Protein 2GXB (pdb70)

B-factor: mean 23.59, std 7.52, range [9.01, 58.52]

Secondary structure (DSSP, 8-state):
-HHHHHHHHHHHHH-TT--B-HHHHHHHHT--HHHHHHHHHHHHHTTSEEEE-SSS-EEEE-/-HHHHHHHHHHT-TT--B-HHHHHHHHT--HHHHHHHHHHHHHTTSEEE-SSSSPPEEEPP--

Solvent-accessible surface area: 8512 Å² total; per-residue (Å²): 82,148,24,21,96,82,0,23,132,40,1,116,130,74,33,184,56,116,42,9,24,9,138,55,0,22,62,152,22,68,10,92,98,185,55,0,39,161,11,0,100,39,0,30,180,124,47,100,5,80,82,68,86,48,142,83,33,81,2,57,64,63,134,38,110,122,2,30,40,44,1,100,148,56,27,180,70,117,28,19,24,9,134,53,0,20,64,143,23,69,22,88,96,180,72,4,40,162,7,0,106,37,0,33,194,123,50,95,7,88,97,56,104,51,136,88,36,63,2,33,57,25,138,98,191

Nearest PDB structures (foldseek):
  2gxb-assembly1_A  TM=1.016E+00  e=7.863E-11  Homo sapiens
  5zup-assembly1_B  TM=9.959E-01  e=2.555E-09  Homo sapiens
  3irq-assembly1_A  TM=9.937E-01  e=3.818E-09  Homo sapiens
  3f22-assembly1_B  TM=9.902E-01  e=5.706E-09  Homo sapiens
  3f23-assembly1_A  TM=9.905E-01  e=5.336E-09  Homo sapiens

Sequence (125 aa):
SHMEQRILKFLEELGEGKATTAHDLSGKLGTPKKEINRVLYSLAKKGKLQKEAGTPPLWKIAMEQRILKFLEELGEGKATTAHDLSGKLGTPKKEINRVLYSLAKKGKLQKEAGTPPLWKIAVST

Structure (mmCIF, N/CA/C/O backbone):
data_2GXB
#
_entry.id   2GXB
#
_cell.length_a   73.603
_cell.length_b   92.776
_cell.length_c   50.229
_cell.angle_alpha   90.00
_cell.angle_beta   90.00
_cell.angle_gamma   90.00
#
_symmetry.space_group_name_H-M   'C 2 2 21'
#
loop_
_entity.id
_entity.type
_entity.pdbx_description
1 polymer "5'-R(P*(DU)P*CP*GP*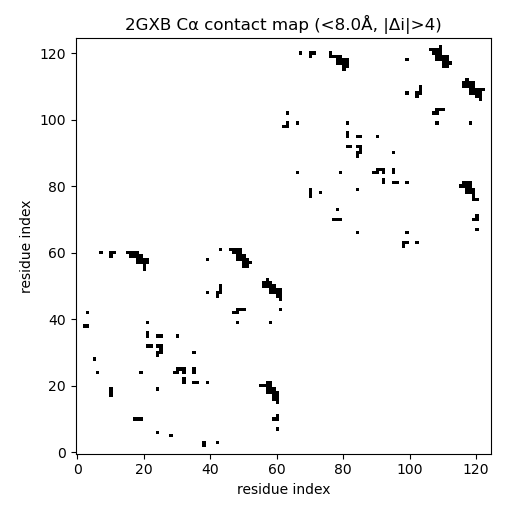CP*GP*CP*G)-3'"
2 polymer 'Double-stranded RNA-specific adenosine deaminase'
3 non-polymer 'SODIUM ION'
4 water water
#
loop_
_atom_site.group_PDB
_atom_site.id
_atom_site.type_symbol
_atom_site.label_atom_id
_atom_site.label_alt_id
_atom_site.label_comp_id
_atom_site.label_asym_id
_atom_site.label_entity_id
_atom_site.label_seq_id
_atom_site.pdbx_PDB_ins_code
_atom_site.Cartn_x
_atom_site.Cartn_y
_atom_site.Cartn_z
_atom_site.occupancy
_atom_site.B_iso_or_equiv
_atom_site.auth_seq_id
_atom_site.auth_comp_id
_atom_site.auth_asym_id
_atom_site.auth_atom_id
_atom_site.pdbx_PDB_model_num
ATOM 278 N N . SER C 2 1 ? 70.214 -8.493 40.914 1.00 29.09 137 SER A N 1
ATOM 279 C CA . SER C 2 1 ? 69.265 -8.447 42.076 1.00 28.68 137 SER A CA 1
ATOM 280 C C . SER C 2 1 ? 68.557 -9.793 42.285 1.00 28.70 137 SER A C 1
ATOM 281 O O . SER C 2 1 ? 68.203 -10.483 41.333 1.00 28.09 137 SER A O 1
ATOM 284 N N . HIS C 2 2 ? 68.364 -10.155 43.548 1.00 28.55 138 HIS A N 1
ATOM 285 C CA . HIS C 2 2 ? 67.682 -11.395 43.913 1.00 28.86 138 HIS A CA 1
ATOM 286 C C . HIS C 2 2 ? 66.304 -11.507 43.245 1.00 27.58 138 HIS A C 1
ATOM 287 O O . HIS C 2 2 ? 65.982 -12.532 42.635 1.00 27.42 138 HIS A O 1
ATOM 294 N N . MET C 2 3 ? 65.513 -10.441 43.353 1.00 26.18 139 MET A N 1
ATOM 295 C CA . MET C 2 3 ? 64.151 -10.410 42.803 1.00 25.01 139 MET A CA 1
ATOM 296 C C . MET C 2 3 ? 64.144 -10.423 41.275 1.00 23.79 139 MET A C 1
ATOM 297 O O . MET C 2 3 ? 63.326 -11.110 40.665 1.00 22.40 139 MET A O 1
ATOM 302 N N . GLU C 2 4 ? 65.046 -9.650 40.673 1.00 22.68 140 GLU A N 1
ATOM 303 C CA . GLU C 2 4 ? 65.199 -9.625 39.220 1.00 22.99 140 GLU A CA 1
ATOM 304 C C . GLU C 2 4 ? 65.398 -11.030 38.675 1.00 22.17 140 GLU A C 1
ATOM 305 O O . GLU C 2 4 ? 64.757 -11.418 37.697 1.00 21.41 140 GLU A O 1
ATOM 311 N N . GLN C 2 5 ? 66.292 -11.779 39.317 1.00 21.90 141 GLN A N 1
ATOM 312 C CA . GLN C 2 5 ? 66.574 -13.158 38.928 1.00 21.96 141 GLN A CA 1
ATOM 313 C C . GLN C 2 5 ? 65.367 -14.075 39.064 1.00 20.67 141 GLN A C 1
ATOM 314 O O . GLN C 2 5 ? 65.121 -14.902 38.185 1.00 21.19 141 GLN A O 1
ATOM 320 N N . ARG C 2 6 ? 64.618 -13.935 40.151 1.00 18.90 142 ARG A N 1
ATOM 321 C CA . ARG C 2 6 ? 63.412 -14.727 40.328 1.00 18.13 142 ARG A CA 1
ATOM 322 C C . ARG C 2 6 ? 62.412 -14.476 39.206 1.00 17.29 142 ARG A C 1
ATOM 323 O O . ARG C 2 6 ? 61.851 -15.418 38.645 1.00 16.35 142 ARG A O 1
ATOM 331 N N . ILE C 2 7 ? 62.213 -13.204 38.871 1.00 16.87 143 ILE A N 1
ATOM 332 C CA . ILE C 2 7 ? 61.228 -12.814 37.864 1.00 16.91 143 ILE A CA 1
ATOM 333 C C . ILE C 2 7 ? 61.672 -13.313 36.484 1.00 17.26 143 ILE A C 1
ATOM 334 O O . ILE C 2 7 ? 60.894 -13.940 35.755 1.00 17.26 143 ILE A O 1
ATOM 339 N N . LEU C 2 8 ? 62.931 -13.054 36.143 1.00 17.09 144 LEU A N 1
ATOM 340 C CA . LEU C 2 8 ? 63.473 -13.467 34.853 1.00 17.00 144 LEU A CA 1
ATOM 341 C C . LEU C 2 8 ? 63.414 -14.992 34.698 1.00 16.57 144 LEU A C 1
ATOM 342 O O . LEU C 2 8 ? 63.056 -15.498 33.637 1.00 17.03 144 LEU A O 1
ATOM 347 N N . LYS C 2 9 ? 63.749 -15.714 35.765 1.00 16.04 145 LYS A N 1
ATOM 348 C CA . LYS C 2 9 ? 63.676 -17.174 35.771 1.00 15.98 145 LYS A CA 1
ATOM 349 C C . LYS C 2 9 ? 62.237 -17.692 35.583 1.00 15.54 145 LYS A C 1
ATOM 350 O O . LYS C 2 9 ? 62.009 -18.621 34.812 1.00 14.82 145 LYS A O 1
ATOM 356 N N . PHE C 2 10 ? 61.278 -17.088 36.278 1.00 15.33 146 PHE A N 1
ATOM 357 C CA . PHE C 2 10 ? 59.869 -17.451 36.123 1.00 15.95 146 PHE A CA 1
ATOM 358 C C . PHE C 2 10 ? 59.444 -17.374 34.664 1.00 15.87 146 PHE A C 1
ATOM 359 O O . PHE C 2 10 ? 58.842 -18.307 34.129 1.00 15.53 146 PHE A O 1
ATOM 367 N N . LEU C 2 11 ? 59.765 -16.245 34.037 1.00 16.52 147 LEU A N 1
ATOM 368 C CA . LEU C 2 11 ? 59.468 -16.015 32.617 1.00 17.23 147 LEU A CA 1
ATOM 369 C C . LEU C 2 11 ? 60.164 -17.009 31.678 1.00 17.07 147 LEU A C 1
ATOM 370 O O . LEU C 2 11 ? 59.553 -17.504 30.736 1.00 15.59 147 LEU A O 1
ATOM 375 N N . GLU C 2 12 ? 61.436 -17.292 31.944 1.00 18.27 148 GLU A N 1
ATOM 376 C CA . GLU C 2 12 ? 62.217 -18.219 31.109 1.00 19.60 148 GLU A CA 1
ATOM 377 C C . GLU C 2 12 ? 61.639 -19.622 31.174 1.00 20.62 148 GLU A C 1
ATOM 378 O O . GLU C 2 12 ? 61.633 -20.346 30.174 1.00 20.78 148 GLU A O 1
ATOM 384 N N . GLU C 2 13 ? 61.125 -19.980 32.349 1.00 22.39 149 GLU A N 1
ATOM 385 C CA . GLU C 2 13 ? 60.473 -21.276 32.570 1.00 23.05 149 GLU A CA 1
ATOM 386 C C . GLU C 2 13 ? 59.272 -21.487 31.647 1.00 22.59 149 GLU A C 1
ATOM 387 O O . GLU C 2 13 ? 58.944 -22.625 31.319 1.00 23.56 149 GLU A O 1
ATOM 393 N N . LEU C 2 14 ? 58.613 -20.398 31.249 1.00 22.14 150 LEU A N 1
ATOM 394 C CA . LEU C 2 14 ? 57.388 -20.466 30.442 1.00 21.70 150 LEU A CA 1
ATOM 395 C C . LEU C 2 14 ? 57.660 -20.812 28.987 1.00 21.18 150 LEU A C 1
ATOM 396 O O . LEU C 2 14 ? 56.811 -21.394 28.319 1.00 21.26 150 LEU A O 1
ATOM 401 N N . GLY C 2 15 ? 58.845 -20.452 28.510 1.00 20.69 151 GLY A N 1
ATOM 402 C CA . GLY C 2 15 ? 59.235 -20.680 27.133 1.00 20.08 151 GLY A CA 1
ATOM 403 C C . GLY C 2 15 ? 59.385 -19.350 26.426 1.00 19.88 151 GLY A C 1
ATOM 404 O O . GLY C 2 15 ? 58.879 -18.327 26.895 1.00 18.13 151 GLY A O 1
ATOM 405 N N . GLU C 2 16 ? 60.079 -19.372 25.293 1.00 19.98 152 GLU A N 1
ATOM 406 C CA . GLU C 2 16 ? 60.339 -18.162 24.513 1.00 20.49 152 GLU A CA 1
ATOM 407 C C . GLU C 2 16 ? 59.047 -17.454 24.090 1.00 20.84 152 GLU A C 1
ATOM 408 O O . GLU C 2 16 ? 58.048 -18.097 23.759 1.00 20.21 152 GLU A O 1
ATOM 414 N N . GLY C 2 17 ? 59.078 -16.126 24.156 1.00 22.18 153 GLY A N 1
ATOM 415 C CA . GLY C 2 17 ? 57.978 -15.282 23.715 1.00 23.55 153 GLY A CA 1
ATOM 416 C C . GLY C 2 17 ? 56.766 -15.224 24.634 1.00 24.88 153 GLY A C 1
ATOM 417 O O . GLY C 2 17 ? 55.813 -14.500 24.344 1.00 24.91 153 GLY A O 1
ATOM 418 N N . LYS C 2 18 ? 56.786 -15.979 25.732 1.00 25.64 154 LYS A N 1
ATOM 419 C CA . LYS C 2 18 ? 55.633 -16.050 26.628 1.00 26.33 154 LYS A CA 1
ATOM 420 C C . LYS C 2 18 ? 55.591 -14.805 27.503 1.00 25.95 154 LYS A C 1
ATOM 421 O O . LYS C 2 18 ? 56.633 -14.231 27.837 1.00 25.96 154 LYS A O 1
ATOM 427 N N . ALA C 2 19 ? 54.381 -14.396 27.871 1.00 25.48 155 ALA A N 1
ATOM 428 C CA . ALA C 2 19 ? 54.189 -13.194 28.677 1.00 25.06 155 ALA A CA 1
ATOM 429 C C . ALA C 2 19 ? 53.398 -13.524 29.933 1.00 24.17 155 ALA A C 1
ATOM 430 O O . ALA C 2 19 ? 52.690 -14.519 29.977 1.00 25.01 155 ALA A O 1
ATOM 432 N N . THR C 2 20 ? 53.555 -12.684 30.954 1.00 23.04 156 THR A N 1
ATOM 433 C CA . THR C 2 20 ? 52.822 -12.804 32.212 1.00 21.45 156 THR A CA 1
ATOM 434 C C . THR C 2 20 ? 52.512 -11.395 32.757 1.00 20.10 156 THR A C 1
ATOM 435 O O . THR C 2 20 ? 53.055 -10.404 32.271 1.00 19.37 156 THR A O 1
ATOM 439 N N . THR C 2 21 ? 51.641 -11.336 33.767 1.00 18.63 157 THR A N 1
ATOM 440 C CA . THR C 2 21 ? 51.264 -10.097 34.443 1.00 17.37 157 THR A CA 1
ATOM 441 C C . THR C 2 21 ? 51.897 -9.993 35.832 1.00 17.39 157 THR A C 1
ATOM 442 O O . THR C 2 21 ? 52.285 -11.011 36.434 1.00 17.19 157 THR A O 1
ATOM 446 N N . ALA C 2 22 ? 51.978 -8.762 36.344 1.00 16.96 158 ALA A N 1
ATOM 447 C CA . ALA C 2 22 ? 52.465 -8.507 37.701 1.00 17.12 158 ALA A CA 1
ATOM 448 C C . ALA C 2 22 ? 51.597 -9.215 38.744 1.00 17.51 158 ALA A C 1
ATOM 449 O O . ALA C 2 22 ? 52.095 -9.713 39.756 1.00 16.86 158 ALA A O 1
ATOM 451 N N . HIS C 2 23 ? 50.294 -9.220 38.473 1.00 18.13 159 HIS A N 1
ATOM 452 C CA . HIS C 2 23 ? 49.277 -9.905 39.262 1.00 18.96 159 HIS A CA 1
ATOM 453 C C . HIS C 2 23 ? 49.687 -11.367 39.467 1.00 18.93 159 HIS A C 1
ATOM 454 O O . HIS C 2 23 ? 49.776 -11.864 40.599 1.00 18.02 159 HIS A O 1
ATOM 461 N N . ASP C 2 24 ? 49.981 -12.031 38.355 1.00 19.18 160 ASP A N 1
ATOM 462 C CA . ASP C 2 24 ? 50.389 -13.429 38.360 1.00 19.76 160 ASP A CA 1
ATOM 463 C C . ASP C 2 24 ? 51.725 -13.625 39.070 1.00 19.30 160 ASP A C 1
ATOM 464 O O . ASP C 2 24 ? 51.865 -14.517 39.914 1.00 18.53 160 ASP A O 1
ATOM 469 N N . LEU C 2 25 ? 52.709 -12.796 38.733 1.00 19.39 161 LEU A N 1
ATOM 470 C CA . LEU C 2 25 ? 54.037 -12.917 39.344 1.00 19.03 161 LEU A CA 1
ATOM 471 C C . LEU C 2 25 ? 53.945 -12.770 40.859 1.00 18.33 161 LEU A C 1
ATOM 472 O O . LEU C 2 25 ? 54.586 -13.513 41.610 1.00 18.14 161 LEU A O 1
ATOM 477 N N . SER C 2 26 ? 53.148 -11.799 41.298 1.00 18.20 162 SER A N 1
ATOM 478 C CA . SER C 2 26 ? 52.956 -11.540 42.720 1.00 17.47 162 SER A CA 1
ATOM 479 C C . SER C 2 26 ? 52.462 -12.774 43.460 1.00 17.59 162 SER A C 1
ATOM 480 O O . SER C 2 26 ? 52.983 -13.109 44.511 1.00 17.10 162 SER A O 1
ATOM 483 N N . GLY C 2 27 ? 51.467 -13.451 42.894 1.00 17.94 163 GLY A N 1
ATOM 484 C CA . GLY C 2 27 ? 50.919 -14.664 43.499 1.00 18.16 163 GLY A CA 1
ATOM 485 C C . GLY C 2 27 ? 51.883 -15.833 43.517 1.00 17.86 163 GLY A C 1
ATOM 486 O O . GLY C 2 27 ? 52.089 -16.445 44.553 1.00 16.97 163 GLY A O 1
ATOM 487 N N . LYS C 2 28 ? 52.478 -16.131 42.363 1.00 17.95 164 LYS A N 1
ATOM 488 C CA . LYS C 2 28 ? 53.356 -17.296 42.211 1.00 18.02 164 LYS A CA 1
ATOM 489 C C . LYS C 2 28 ? 54.669 -17.165 42.976 1.00 18.01 164 LYS A C 1
ATOM 490 O O . LYS C 2 28 ? 55.166 -18.150 43.519 1.00 17.63 164 LYS A O 1
ATOM 496 N N . LEU C 2 29 ? 55.231 -15.955 43.000 1.00 18.44 165 LEU A N 1
ATOM 497 C CA . LEU C 2 29 ? 56.510 -15.703 43.668 1.00 17.99 165 LEU A CA 1
ATOM 498 C C . LEU C 2 29 ? 56.337 -15.245 45.111 1.00 18.02 165 LEU A C 1
ATOM 499 O O . LEU C 2 29 ? 57.321 -15.053 45.814 1.00 17.79 165 LEU A O 1
ATOM 504 N N . GLY C 2 30 ? 55.091 -15.055 45.543 1.00 17.99 166 GLY A N 1
ATOM 505 C CA . GLY C 2 30 ? 54.799 -14.711 46.927 1.00 18.09 166 GLY A CA 1
ATOM 506 C C . GLY C 2 30 ? 55.401 -13.378 47.308 1.00 17.84 166 GLY A C 1
ATOM 507 O O . GLY C 2 30 ? 56.064 -13.258 48.337 1.00 18.08 166 GLY A O 1
ATOM 508 N N . THR C 2 31 ? 55.146 -12.378 46.473 1.00 17.68 167 THR A N 1
ATOM 509 C CA . THR C 2 31 ? 55.772 -11.065 46.586 1.00 17.62 167 THR A CA 1
ATOM 510 C C . THR C 2 31 ? 54.722 -9.986 46.296 1.00 16.72 167 THR A C 1
ATOM 511 O O . THR C 2 31 ? 53.990 -10.104 45.315 1.00 16.42 167 THR A O 1
ATOM 515 N N . PRO C 2 32 ? 54.650 -8.927 47.134 1.00 15.89 168 PRO A N 1
ATOM 516 C CA . PRO C 2 32 ? 53.624 -7.909 46.875 1.00 15.38 168 PRO A CA 1
ATOM 517 C C . PRO C 2 32 ? 53.742 -7.320 45.469 1.00 14.85 168 PRO A C 1
ATOM 518 O O . PRO C 2 32 ? 54.847 -7.129 44.979 1.00 13.47 168 PRO A O 1
ATOM 522 N N . LYS C 2 33 ? 52.598 -7.059 44.832 1.00 14.70 169 LYS A N 1
ATOM 523 C CA . LYS C 2 33 ? 52.568 -6.610 43.444 1.00 15.04 169 LYS A CA 1
ATOM 524 C C . LYS C 2 33 ? 53.312 -5.290 43.247 1.00 15.98 169 LYS A C 1
ATOM 525 O O . LYS C 2 33 ? 53.915 -5.071 42.200 1.00 15.36 169 LYS A O 1
ATOM 531 N N . LYS C 2 34 ? 53.279 -4.430 44.263 1.00 17.09 170 LYS A N 1
ATOM 532 C CA . LYS C 2 34 ? 54.009 -3.155 44.239 1.00 18.29 170 LYS A CA 1
ATOM 533 C C . LYS C 2 34 ? 55.513 -3.376 44.010 1.00 18.16 170 LYS A C 1
ATOM 534 O O . LYS C 2 34 ? 56.141 -2.669 43.218 1.00 17.77 170 LYS A O 1
ATOM 540 N N . GLU C 2 35 ? 56.072 -4.371 44.696 1.00 18.54 171 GLU A N 1
ATOM 541 C CA . GLU C 2 35 ? 57.480 -4.731 44.537 1.00 19.01 171 GLU A CA 1
ATOM 542 C C . GLU C 2 35 ? 57.741 -5.359 43.177 1.00 18.08 171 GLU A C 1
ATOM 543 O O . GLU C 2 35 ? 58.711 -4.992 42.498 1.00 17.65 171 GLU A O 1
ATOM 549 N N . ILE C 2 36 ? 56.884 -6.320 42.796 1.00 17.25 172 ILE A N 1
ATOM 550 C CA . ILE C 2 36 ? 56.946 -6.936 41.466 1.00 16.38 172 ILE A CA 1
ATOM 551 C C . ILE C 2 36 ? 57.012 -5.822 40.420 1.00 15.88 172 ILE A C 1
ATOM 552 O O . ILE C 2 36 ? 57.908 -5.813 39.580 1.00 16.06 172 ILE A O 1
ATOM 557 N N . ASN C 2 37 ? 56.098 -4.859 40.504 1.00 15.61 173 ASN A N 1
ATOM 558 C CA . ASN C 2 37 ? 56.031 -3.805 39.482 1.00 16.41 173 ASN A CA 1
ATOM 559 C C . ASN C 2 37 ? 57.261 -2.890 39.487 1.00 16.13 173 ASN A C 1
ATOM 560 O O . ASN C 2 37 ? 57.769 -2.536 38.428 1.00 16.13 173 ASN A O 1
ATOM 565 N N . ARG C 2 38 ? 57.747 -2.525 40.670 1.00 16.87 174 ARG A N 1
ATOM 566 C CA . ARG C 2 38 ? 58.989 -1.749 40.772 1.00 18.12 174 ARG A CA 1
ATOM 567 C C . ARG C 2 38 ? 60.130 -2.398 39.969 1.00 18.05 174 ARG A C 1
ATOM 568 O O . ARG C 2 38 ? 60.874 -1.708 39.266 1.00 18.56 174 ARG A O 1
ATOM 576 N N . VAL C 2 39 ? 60.255 -3.717 40.086 1.00 18.05 175 VAL A N 1
ATOM 577 C CA . VAL C 2 39 ? 61.332 -4.469 39.417 1.00 18.17 175 VAL A CA 1
ATOM 578 C C . VAL C 2 39 ? 61.031 -4.687 37.927 1.00 17.82 175 VAL A C 1
ATOM 579 O O . VAL C 2 39 ? 61.940 -4.651 37.103 1.00 17.90 175 VAL A O 1
ATOM 583 N N . LEU C 2 40 ? 59.766 -4.912 37.583 1.00 17.93 176 LEU A N 1
ATOM 584 C CA . LEU C 2 40 ? 59.366 -5.058 36.174 1.00 17.92 176 LEU A CA 1
ATOM 585 C C . LEU C 2 40 ? 59.642 -3.794 35.350 1.00 18.35 176 LEU A C 1
ATOM 586 O O . LEU C 2 40 ? 60.205 -3.870 34.248 1.00 18.43 176 LEU A O 1
ATOM 591 N N . TYR C 2 41 ? 59.235 -2.637 35.868 1.00 18.85 177 TYR A N 1
ATOM 592 C CA . TYR C 2 41 ? 59.481 -1.364 35.164 1.00 19.48 177 TYR A CA 1
ATOM 593 C C . TYR C 2 41 ? 60.975 -1.017 35.089 1.00 20.17 177 TYR A C 1
ATOM 594 O O . TYR C 2 41 ? 61.428 -0.445 34.090 1.00 20.68 177 TYR A O 1
ATOM 603 N N . SER C 2 42 ? 61.732 -1.369 36.127 1.00 20.79 178 SER A N 1
ATOM 604 C CA . SER C 2 42 ? 63.176 -1.148 36.133 1.00 21.81 178 SER A CA 1
ATOM 605 C C . SER C 2 42 ? 63.876 -1.999 35.076 1.00 22.58 178 SER A C 1
ATOM 606 O O . SER C 2 42 ? 64.649 -1.484 34.264 1.00 22.25 178 SER A O 1
ATOM 609 N N . LEU C 2 43 ? 63.594 -3.300 35.095 1.00 23.11 179 LEU A N 1
ATOM 610 C CA . LEU C 2 43 ? 64.147 -4.241 34.121 1.00 23.61 179 LEU A CA 1
ATOM 611 C C . LEU C 2 43 ? 63.879 -3.812 32.690 1.00 24.72 179 LEU A C 1
ATOM 612 O O . LEU C 2 43 ? 64.756 -3.936 31.827 1.00 25.24 179 LEU A O 1
ATOM 617 N N . ALA C 2 44 ? 62.667 -3.314 32.446 1.00 25.60 180 ALA A N 1
ATOM 618 C CA . ALA C 2 44 ? 62.277 -2.790 31.141 1.00 26.09 180 ALA A CA 1
ATOM 619 C C . ALA C 2 44 ? 63.153 -1.607 30.726 1.00 27.29 180 ALA A C 1
ATOM 620 O O . ALA C 2 44 ? 63.575 -1.504 29.575 1.00 27.45 180 ALA A O 1
ATOM 622 N N . LYS C 2 45 ? 63.423 -0.726 31.680 1.00 28.67 181 LYS A N 1
ATOM 623 C CA . LYS C 2 45 ? 64.296 0.420 31.467 1.00 29.81 181 LYS A CA 1
ATOM 624 C C . LYS C 2 45 ? 65.726 -0.027 31.144 1.00 29.69 181 LYS A C 1
ATOM 625 O O . LYS C 2 45 ? 66.433 0.614 30.358 1.00 29.81 181 LYS A O 1
ATOM 631 N N . LYS C 2 46 ? 66.142 -1.126 31.766 1.00 29.09 182 LYS A N 1
ATOM 632 C CA . LYS C 2 46 ? 67.443 -1.729 31.506 1.00 29.08 182 LYS A CA 1
ATOM 633 C C . LYS C 2 46 ? 67.465 -2.552 30.214 1.00 29.05 182 LYS A C 1
ATOM 634 O O . LYS C 2 46 ? 68.534 -2.978 29.765 1.00 29.48 182 LYS A O 1
ATOM 640 N N . GLY C 2 47 ? 66.289 -2.767 29.623 1.00 28.75 183 GLY A N 1
ATOM 641 C CA . GLY C 2 47 ? 66.159 -3.457 28.342 1.00 28.45 183 GLY A CA 1
ATOM 642 C C . GLY C 2 47 ? 66.174 -4.965 28.470 1.00 28.07 183 GLY A C 1
ATOM 643 O O . GLY C 2 47 ? 66.345 -5.673 27.481 1.00 28.10 183 GLY A O 1
ATOM 644 N N . LYS C 2 48 ? 65.992 -5.455 29.692 1.00 28.04 184 LYS A N 1
ATOM 645 C CA . LYS C 2 48 ? 65.935 -6.893 29.953 1.00 27.80 184 LYS A CA 1
ATOM 646 C C . LYS C 2 48 ? 64.530 -7.459 29.745 1.00 27.13 184 LYS A C 1
ATOM 647 O O . LYS C 2 48 ? 64.377 -8.640 29.445 1.00 26.68 184 LYS A O 1
ATOM 653 N N . LEU C 2 49 ? 63.512 -6.614 29.898 1.00 27.09 185 LEU A N 1
ATOM 654 C CA . LEU C 2 49 ? 62.124 -7.016 29.671 1.00 27.31 185 LEU A CA 1
ATOM 655 C C . LEU C 2 49 ? 61.422 -6.093 28.686 1.00 27.32 185 LEU A C 1
ATOM 656 O O . LEU C 2 49 ? 61.777 -4.926 28.547 1.00 26.98 185 LEU A O 1
ATOM 661 N N . GLN C 2 50 ? 60.420 -6.639 28.010 1.00 27.98 186 GLN A N 1
ATOM 662 C CA . GLN C 2 50 ? 59.538 -5.867 27.148 1.00 28.79 186 GLN A CA 1
ATOM 663 C C . GLN C 2 50 ? 58.162 -5.761 27.794 1.00 28.70 186 GLN A C 1
ATOM 664 O O . GLN C 2 50 ? 57.578 -6.764 28.193 1.00 28.31 186 GLN A O 1
ATOM 670 N N . LYS C 2 51 ? 57.661 -4.536 27.898 1.00 29.52 187 LYS A N 1
ATOM 671 C CA . LYS C 2 51 ? 56.307 -4.286 28.367 1.00 30.16 187 LYS A CA 1
ATOM 672 C C . LYS C 2 51 ? 55.389 -4.182 27.168 1.00 30.82 187 LYS A C 1
ATOM 673 O O . LYS C 2 51 ? 55.655 -3.415 26.249 1.00 30.38 187 LYS A O 1
ATOM 679 N N . GLU C 2 52 ? 54.310 -4.957 27.183 1.00 33.51 188 GLU A N 1
ATOM 680 C CA . GLU C 2 52 ? 53.213 -4.783 26.236 1.00 35.20 188 GLU A CA 1
ATOM 681 C C . GLU C 2 52 ? 52.087 -4.058 26.968 1.00 35.87 188 GLU A C 1
ATOM 682 O O . GLU C 2 52 ? 51.293 -4.674 27.677 1.00 35.84 188 GLU A O 1
ATOM 688 N N . ALA C 2 53 ? 52.054 -2.737 26.817 1.00 36.96 189 ALA A N 1
ATOM 689 C CA . ALA C 2 53 ? 51.073 -1.889 27.503 1.00 37.33 189 ALA A CA 1
ATOM 690 C C . ALA C 2 53 ? 49.643 -2.366 27.258 1.00 37.57 189 ALA A C 1
ATOM 691 O O . ALA C 2 53 ? 49.216 -2.554 26.113 1.00 38.43 189 ALA A O 1
ATOM 693 N N . GLY C 2 54 ? 48.917 -2.562 28.352 1.00 36.86 190 GLY A N 1
ATOM 694 C CA . GLY C 2 54 ? 47.541 -3.028 28.311 1.00 35.87 190 GLY A CA 1
ATOM 695 C C . GLY C 2 54 ? 46.923 -2.832 29.678 1.00 35.08 190 GLY A C 1
ATOM 696 O O . GLY C 2 54 ? 47.456 -2.088 30.505 1.00 35.11 190 GLY A O 1
ATOM 697 N N . THR C 2 55 ? 45.800 -3.495 29.916 1.00 33.92 191 THR A N 1
ATOM 698 C CA . THR C 2 55 ? 45.113 -3.398 31.198 1.00 33.32 191 THR A CA 1
ATOM 699 C C . THR C 2 55 ? 44.711 -4.809 31.662 1.00 31.43 191 THR A C 1
ATOM 700 O O . THR C 2 55 ? 43.618 -5.279 31.357 1.00 32.34 191 THR A O 1
ATOM 704 N N . PRO C 2 56 ? 45.615 -5.505 32.386 1.00 28.84 192 PRO A N 1
ATOM 705 C CA . PRO C 2 56 ? 46.932 -5.052 32.839 1.00 26.99 192 PRO A CA 1
ATOM 706 C C . PRO C 2 56 ? 48.004 -5.242 31.776 1.00 24.82 192 PRO A C 1
ATOM 707 O O . PRO C 2 56 ? 47.796 -5.999 30.826 1.00 24.99 192 PRO A O 1
ATOM 711 N N . PRO C 2 57 ? 49.152 -4.561 31.922 1.00 22.29 193 PRO A N 1
ATOM 712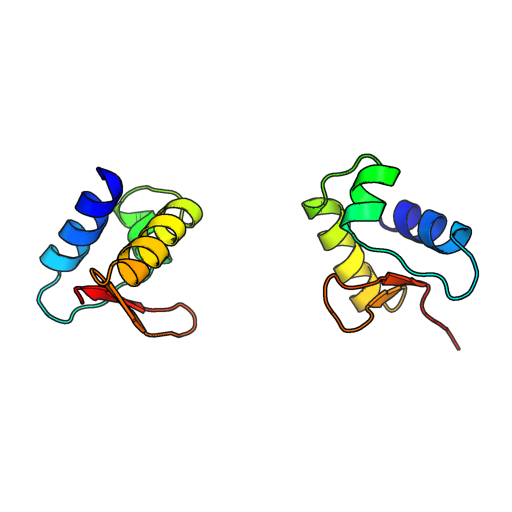 C CA . PRO C 2 57 ? 50.223 -4.792 30.954 1.00 21.07 193 PRO A CA 1
ATOM 713 C C . PRO C 2 57 ? 50.818 -6.202 31.054 1.00 20.44 193 PRO A C 1
ATOM 714 O O . PRO C 2 57 ? 50.815 -6.809 32.128 1.00 19.89 193 PRO A O 1
ATOM 718 N N . LEU C 2 58 ? 51.300 -6.707 29.922 1.00 20.41 194 LEU A N 1
ATOM 719 C CA . LEU C 2 58 ? 51.957 -8.017 29.834 1.00 20.23 194 LEU A CA 1
ATOM 720 C C . LEU C 2 58 ? 53.464 -7.824 29.666 1.00 19.59 194 LEU A C 1
ATOM 721 O O . LEU C 2 58 ? 53.919 -6.881 29.009 1.00 19.19 194 LEU A O 1
ATOM 726 N N . TRP C 2 59 ? 54.224 -8.721 30.287 1.00 19.36 195 TRP A N 1
ATOM 727 C CA . TRP C 2 59 ? 55.674 -8.605 30.390 1.00 19.28 195 TRP A CA 1
ATOM 728 C C . TRP C 2 59 ? 56.355 -9.875 29.890 1.00 19.68 195 TRP A C 1
ATOM 729 O O . TRP C 2 59 ? 55.980 -10.974 30.288 1.00 19.43 195 TRP A O 1
ATOM 740 N N . LYS C 2 60 ? 57.360 -9.713 29.031 1.00 20.76 196 LYS A N 1
ATOM 741 C CA . LYS C 2 60 ? 58.145 -10.836 28.515 1.00 21.59 196 LYS A CA 1
ATOM 742 C C . LYS C 2 60 ? 59.628 -10.493 28.477 1.00 22.16 196 LYS A C 1
ATOM 743 O O . LYS C 2 60 ? 60.023 -9.326 28.596 1.00 20.79 196 LYS A O 1
ATOM 749 N N . ILE C 2 61 ? 60.444 -11.532 28.325 1.00 23.72 197 ILE A N 1
ATOM 750 C CA . ILE C 2 61 ? 61.883 -11.370 28.130 1.00 24.99 197 ILE A CA 1
ATOM 751 C C . ILE C 2 61 ? 62.089 -10.523 26.868 1.00 25.75 197 ILE A C 1
ATOM 752 O O . ILE C 2 61 ? 61.438 -10.763 25.840 1.00 25.81 197 ILE A O 1
ATOM 757 N N . ALA C 2 62 ? 62.981 -9.537 26.954 1.00 26.65 198 ALA A N 1
ATOM 758 C CA . ALA C 2 62 ? 63.228 -8.617 25.839 1.00 27.55 198 ALA A CA 1
ATOM 759 C C . ALA C 2 62 ? 63.969 -9.310 24.697 1.00 28.34 198 ALA A C 1
ATOM 760 O O . ALA C 2 62 ? 64.734 -10.244 24.927 1.00 29.59 198 ALA A O 1
ATOM 762 N N . MET D 2 3 ? 38.220 12.962 57.022 1.00 34.62 139 MET B N 1
ATOM 763 C CA . MET D 2 3 ? 36.835 13.496 57.193 1.00 34.69 139 MET B CA 1
ATOM 764 C C . MET D 2 3 ? 36.480 14.573 56.154 1.00 34.10 139 MET B C 1
ATOM 765 O O . MET D 2 3 ? 37.218 15.538 55.950 1.00 33.42 139 MET B O 1
ATOM 770 N N . GLU D 2 4 ? 35.323 14.384 55.527 1.00 34.13 140 GLU B N 1
ATOM 771 C CA . GLU D 2 4 ? 34.808 15.284 54.494 1.00 34.53 140 GLU B CA 1
ATOM 772 C C . GLU D 2 4 ? 34.538 16.696 55.042 1.00 34.74 140 GLU B C 1
ATOM 773 O O . GLU D 2 4 ? 34.902 17.702 54.424 1.00 34.87 140 GLU B O 1
ATOM 779 N N . GLN D 2 5 ? 33.927 16.754 56.221 1.00 34.91 141 GLN B N 1
ATOM 780 C CA . GLN D 2 5 ? 33.502 18.021 56.818 1.00 34.92 141 GLN B CA 1
ATOM 781 C C . GLN D 2 5 ? 34.700 18.873 57.250 1.00 33.93 141 GLN B C 1
ATOM 782 O O . GLN D 2 5 ? 34.646 20.105 57.213 1.00 33.66 141 GLN B O 1
ATOM 788 N N . ARG D 2 6 ? 35.781 18.200 57.630 1.00 32.95 142 ARG B N 1
ATOM 789 C CA . ARG D 2 6 ? 37.038 18.855 58.008 1.00 32.36 142 ARG B CA 1
ATOM 790 C C . ARG D 2 6 ? 37.699 19.531 56.809 1.00 31.62 142 ARG B C 1
ATOM 791 O O . ARG D 2 6 ? 38.185 20.658 56.903 1.00 31.33 142 ARG B O 1
ATOM 799 N N . ILE D 2 7 ? 37.713 18.835 55.678 1.00 30.85 143 ILE B N 1
ATOM 800 C CA . ILE D 2 7 ? 38.260 19.408 54.454 1.00 30.19 143 ILE B CA 1
ATOM 801 C C . ILE D 2 7 ? 37.376 20.552 53.951 1.00 29.06 143 ILE B C 1
ATOM 802 O O . ILE D 2 7 ? 37.893 21.605 53.580 1.00 28.11 143 ILE B O 1
ATOM 807 N N . LEU D 2 8 ? 36.059 20.348 53.946 1.00 28.18 144 LEU B N 1
ATOM 808 C CA . LEU D 2 8 ? 35.131 21.382 53.478 1.00 28.19 144 LEU B CA 1
ATOM 809 C C . LEU D 2 8 ? 35.268 22.679 54.282 1.00 27.85 144 LEU B C 1
ATOM 810 O O . LEU D 2 8 ? 35.291 23.762 53.703 1.00 28.13 144 LEU B O 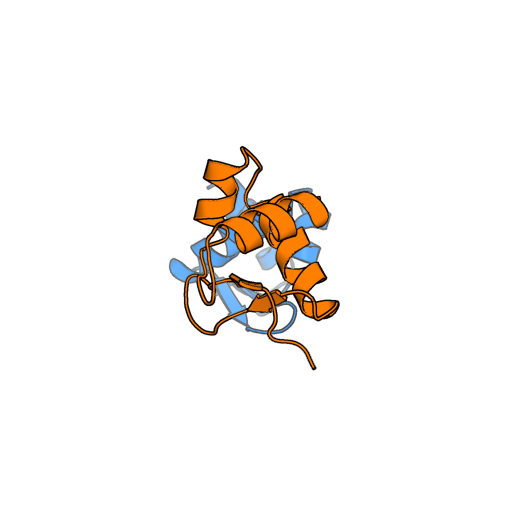1
ATOM 815 N N . LYS D 2 9 ? 35.380 22.571 55.603 1.00 27.63 145 LYS B N 1
ATOM 816 C CA . LYS D 2 9 ? 35.579 23.753 56.454 1.00 27.33 145 LYS B CA 1
ATOM 817 C C . LYS D 2 9 ? 36.892 24.478 56.148 1.00 27.32 145 LYS B 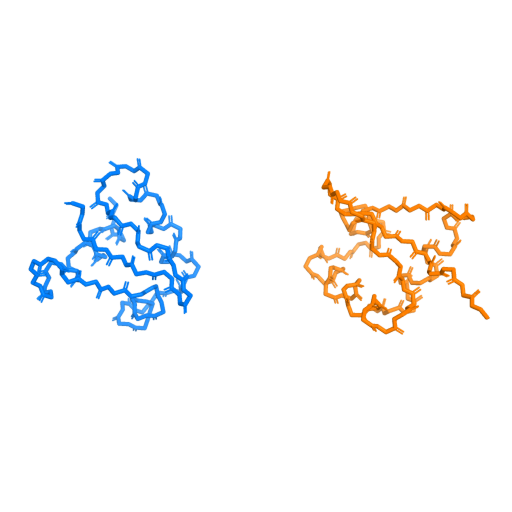C 1
ATOM 818 O O . LYS D 2 9 ? 36.919 25.711 56.047 1.00 27.29 145 LYS B O 1
ATOM 820 N N . PHE D 2 10 ? 37.977 23.718 56.005 1.00 26.67 146 PHE B N 1
ATOM 821 C CA . PHE D 2 10 ? 39.292 24.311 55.762 1.00 26.92 146 PHE B CA 1
ATOM 822 C C . PHE D 2 10 ? 39.343 25.035 54.424 1.00 27.63 146 PHE B C 1
ATOM 823 O O . PHE D 2 10 ? 39.868 26.148 54.336 1.00 26.98 146 PHE B O 1
ATOM 831 N N . LEU D 2 11 ? 38.810 24.392 53.389 1.00 28.71 147 LEU B N 1
ATOM 832 C CA . LEU D 2 11 ? 38.771 24.982 52.050 1.00 29.97 147 LEU B CA 1
ATOM 833 C C . LEU D 2 11 ? 37.788 26.151 51.975 1.00 31.01 147 LEU B C 1
ATOM 834 O O . LEU D 2 11 ? 37.958 27.050 51.150 1.00 30.91 147 LEU B O 1
ATOM 839 N N . GLU D 2 12 ? 36.769 26.123 52.834 1.00 32.11 148 G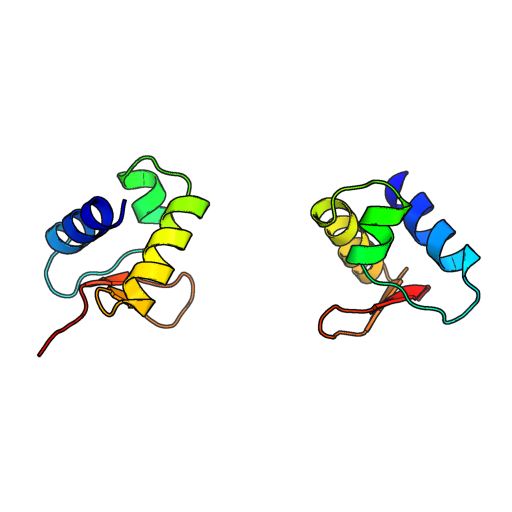LU B N 1
ATOM 840 C CA . GLU D 2 12 ? 35.863 27.258 53.020 1.00 33.45 148 GLU B CA 1
ATOM 841 C C . GLU D 2 12 ? 36.614 28.455 53.611 1.00 33.58 148 GLU B C 1
ATOM 842 O O . GLU D 2 12 ? 36.593 29.553 53.048 1.00 33.64 148 GLU B O 1
ATOM 848 N N . GLU D 2 13 ? 37.303 28.224 54.726 1.00 33.87 149 GLU B N 1
ATOM 849 C CA . GLU D 2 13 ? 38.051 29.283 55.414 1.00 34.53 149 GLU B CA 1
ATOM 850 C C . GLU D 2 13 ? 39.221 29.830 54.591 1.00 34.41 149 GLU B C 1
ATOM 851 O O . GLU D 2 13 ? 39.717 30.923 54.866 1.00 34.49 149 GLU B O 1
ATOM 857 N N . LEU D 2 14 ? 39.651 29.076 53.584 1.00 34.60 150 LEU B N 1
ATOM 858 C CA . LEU D 2 14 ? 40.725 29.505 52.686 1.00 34.74 150 LEU B CA 1
ATOM 859 C C . LEU D 2 14 ? 40.368 30.798 51.944 1.00 34.43 150 LEU B C 1
ATOM 860 O O . LEU D 2 14 ? 41.253 31.576 51.567 1.00 34.23 150 LEU B O 1
ATOM 865 N N . GLY D 2 15 ? 39.071 31.021 51.742 1.00 34.19 151 GLY B N 1
ATOM 866 C CA . GLY D 2 15 ? 38.576 32.256 51.134 1.00 33.53 151 GLY B CA 1
ATOM 867 C C . GLY D 2 15 ? 37.871 32.001 49.816 1.00 33.37 151 GLY B C 1
ATOM 868 O O . GLY D 2 15 ? 37.997 30.930 49.224 1.00 32.78 151 GLY B O 1
ATOM 869 N N . GLU D 2 16 ? 37.142 33.013 49.354 1.00 33.31 152 GLU B N 1
ATOM 870 C CA . GLU D 2 16 ? 36.312 32.912 48.160 1.00 33.34 152 GLU B CA 1
ATOM 871 C C . GLU D 2 16 ? 37.160 32.701 46.908 1.00 32.42 152 GLU B C 1
ATOM 872 O O . GLU D 2 16 ? 38.110 33.449 46.659 1.00 32.53 152 GLU B O 1
ATOM 878 N N . GLY D 2 17 ? 36.826 31.668 46.139 1.00 31.21 153 GLY B N 1
ATOM 879 C CA . GLY D 2 17 ? 37.555 31.344 44.904 1.00 30.37 153 GLY B CA 1
ATOM 880 C C . GLY D 2 17 ? 38.985 30.839 45.094 1.00 29.20 153 GLY B C 1
ATOM 881 O O . GLY D 2 17 ? 39.735 30.721 44.125 1.00 29.76 153 GLY B O 1
ATOM 882 N N . LYS D 2 18 ? 39.362 30.526 46.332 1.00 27.19 154 LYS B N 1
ATOM 883 C CA . LYS D 2 18 ? 40.707 30.045 46.627 1.00 25.55 154 LYS B CA 1
ATOM 884 C C . LYS D 2 18 ? 40.774 28.513 46.574 1.00 23.37 154 LYS B C 1
ATOM 885 O O . LYS D 2 18 ? 39.815 27.816 46.911 1.00 22.56 154 LYS B O 1
ATOM 891 N N . ALA D 2 19 ? 41.928 28.012 46.146 1.00 20.72 155 ALA B N 1
ATOM 892 C CA . ALA D 2 19 ? 42.160 26.586 45.976 1.00 19.00 155 ALA B CA 1
ATOM 893 C C . ALA D 2 19 ? 43.543 26.218 46.497 1.00 17.49 155 ALA B C 1
ATOM 894 O O . ALA D 2 19 ? 44.434 27.065 46.549 1.00 16.11 155 ALA B O 1
ATOM 896 N N . THR D 2 20 ? 43.711 24.957 46.887 1.00 16.59 156 THR B N 1
ATOM 897 C CA . THR D 2 20 ? 45.040 24.429 47.230 1.00 16.37 156 THR B CA 1
ATOM 898 C C . THR D 2 20 ? 45.188 22.945 46.886 1.00 15.75 156 THR B C 1
ATOM 899 O O . THR D 2 20 ? 44.271 22.312 46.347 1.00 16.18 156 THR B O 1
ATOM 903 N N . THR D 2 21 ? 46.353 22.400 47.211 1.00 15.82 157 THR B N 1
ATOM 904 C CA . THR D 2 21 ? 46.722 21.045 46.824 1.00 15.30 157 THR B CA 1
ATOM 905 C C . THR D 2 21 ? 46.455 20.054 47.943 1.00 15.54 157 THR B C 1
ATOM 906 O O . THR D 2 21 ? 46.237 20.443 49.088 1.00 14.79 157 THR B O 1
ATOM 910 N N . ALA D 2 22 ? 46.436 18.771 47.587 1.00 16.14 158 ALA B N 1
ATOM 911 C CA . ALA D 2 22 ? 46.300 17.700 48.573 1.00 16.55 158 ALA B CA 1
ATOM 912 C C . ALA D 2 22 ? 47.515 17.707 49.487 1.00 16.43 158 ALA B C 1
ATOM 913 O O . ALA D 2 22 ? 47.384 17.555 50.700 1.00 15.78 158 ALA B O 1
ATOM 915 N N . HIS D 2 23 ? 48.684 17.902 48.887 1.00 16.94 159 HIS B N 1
ATOM 916 C CA . HIS D 2 23 ? 49.942 18.034 49.629 1.00 17.70 159 HIS B CA 1
ATOM 917 C C . HIS D 2 23 ? 49.847 19.109 50.722 1.00 18.34 159 HIS B C 1
ATOM 918 O O . HIS D 2 23 ? 50.329 18.921 51.849 1.00 17.23 159 HIS B O 1
ATOM 925 N N . ASP D 2 24 ? 49.246 20.241 50.373 1.00 18.50 160 ASP B N 1
ATOM 926 C CA . ASP D 2 24 ? 49.087 21.342 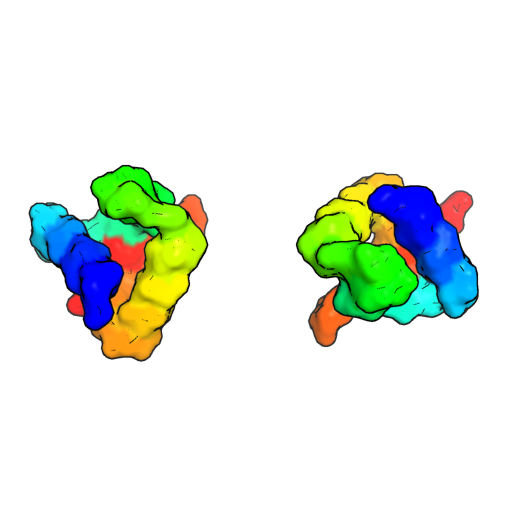51.320 1.00 19.48 160 ASP B CA 1
ATOM 927 C C . ASP D 2 24 ? 48.092 20.997 52.432 1.00 18.96 160 ASP B C 1
ATOM 928 O O . ASP D 2 24 ? 48.368 21.239 53.606 1.00 18.04 160 ASP B O 1
ATOM 933 N N . LEU D 2 25 ? 46.949 20.425 52.056 1.00 18.53 161 LEU B N 1
ATOM 934 C CA . LEU D 2 25 ? 45.944 19.978 53.029 1.00 18.75 161 LEU B CA 1
ATOM 935 C C . LEU D 2 25 ? 46.533 18.937 53.983 1.00 18.32 161 LEU B C 1
ATOM 936 O O . LEU D 2 25 ? 46.250 18.937 55.181 1.00 18.41 161 LEU B O 1
ATOM 941 N N . SER D 2 26 ? 47.332 18.042 53.417 1.00 18.45 162 SER B N 1
ATOM 942 C CA . SER D 2 26 ? 48.011 16.983 54.153 1.00 18.85 162 SER B CA 1
ATOM 943 C C . SER D 2 26 ? 48.832 17.567 55.312 1.00 18.24 162 SER B C 1
ATOM 944 O O . SER D 2 26 ? 48.676 17.160 56.461 1.00 16.80 162 SER B O 1
ATOM 947 N N . GLY D 2 27 ? 49.675 18.547 54.998 1.00 18.42 163 GLY B N 1
ATOM 948 C CA . GLY D 2 27 ? 50.448 19.269 56.005 1.00 18.58 163 GLY B CA 1
ATOM 949 C C . GLY D 2 27 ? 49.572 20.001 57.006 1.00 19.12 163 GLY B C 1
ATOM 950 O O . GLY D 2 27 ? 49.773 19.881 58.213 1.00 19.15 163 GLY B O 1
ATOM 951 N N . LYS D 2 28 ? 48.574 20.736 56.510 1.00 19.60 164 LYS B N 1
ATOM 952 C CA . LYS D 2 28 ? 47.807 21.654 57.356 1.00 19.98 164 LYS B CA 1
ATOM 953 C C . LYS D 2 28 ? 46.852 20.929 58.300 1.00 19.64 164 LYS B C 1
ATOM 954 O O . LYS D 2 28 ? 46.525 21.447 59.361 1.00 19.57 164 LYS B O 1
ATOM 960 N N . LEU D 2 29 ? 46.399 19.742 57.895 1.00 19.31 165 LEU B N 1
ATOM 961 C CA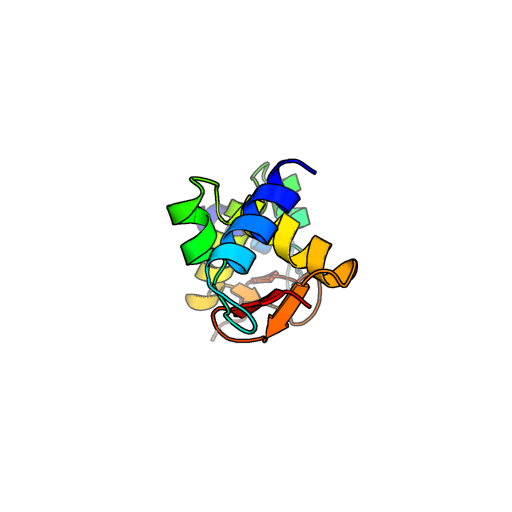 . LEU D 2 29 ? 45.503 18.924 58.705 1.00 19.18 165 LEU B CA 1
ATOM 962 C C . LEU D 2 29 ? 46.185 17.720 59.363 1.00 18.87 165 LEU B C 1
ATOM 963 O O . LEU D 2 29 ? 45.523 16.919 60.015 1.00 18.03 165 LEU B O 1
ATOM 968 N N . GLY D 2 30 ? 47.503 17.599 59.206 1.00 18.90 166 GLY B N 1
ATOM 969 C CA . GLY D 2 30 ? 48.249 16.491 59.802 1.00 18.15 166 GLY B CA 1
ATOM 970 C C . GLY D 2 30 ? 47.654 15.146 59.435 1.00 17.86 166 GLY B C 1
ATOM 971 O O . GLY D 2 30 ? 47.426 14.295 60.301 1.00 17.99 166 GLY B O 1
ATOM 972 N N . THR D 2 31 ? 47.403 14.957 58.144 1.00 16.76 167 THR B N 1
ATOM 973 C CA . THR D 2 31 ? 46.795 13.732 57.640 1.00 16.37 167 THR B CA 1
ATOM 974 C C . THR D 2 31 ? 47.575 13.241 56.428 1.00 15.87 167 THR B C 1
ATOM 975 O O . THR D 2 31 ? 47.923 14.040 55.560 1.00 15.51 167 THR B O 1
ATOM 979 N N . PRO D 2 32 ? 47.850 11.922 56.361 1.00 15.28 168 PRO B N 1
ATOM 980 C CA . PRO D 2 32 ? 48.486 11.363 55.174 1.00 14.99 168 PRO B CA 1
ATOM 981 C C . PRO D 2 32 ? 47.775 11.775 53.886 1.00 14.58 168 PRO B C 1
ATOM 982 O O . PRO D 2 32 ? 46.539 11.769 53.825 1.00 14.23 168 PRO B O 1
ATOM 986 N N . LYS D 2 33 ? 48.566 12.153 52.887 1.00 14.71 169 LYS B N 1
ATOM 987 C CA . LYS D 2 33 ? 48.064 12.600 51.575 1.00 14.55 169 LYS B CA 1
ATOM 988 C C . LYS D 2 33 ? 47.139 11.566 50.910 1.00 15.10 169 LYS B C 1
ATOM 989 O O . LYS D 2 33 ? 46.140 11.918 50.284 1.00 14.04 169 LYS B O 1
ATOM 995 N N . LYS D 2 34 ? 47.514 10.296 51.054 1.00 16.30 170 LYS B N 1
ATOM 996 C CA . LYS D 2 34 ? 46.694 9.143 50.678 1.00 17.24 170 LYS B CA 1
ATOM 997 C C . LYS D 2 34 ? 45.238 9.295 51.110 1.00 17.14 170 LYS B C 1
ATOM 998 O O . LYS D 2 34 ? 44.320 9.138 50.304 1.00 17.03 170 LYS B O 1
ATOM 1004 N N . GLU D 2 35 ? 45.046 9.601 52.391 1.00 17.43 171 GLU B N 1
ATOM 1005 C CA . GLU D 2 35 ? 43.714 9.753 52.989 1.00 17.65 171 GLU B CA 1
ATOM 1006 C C . GLU D 2 35 ? 43.049 11.039 52.519 1.00 16.85 171 GLU B C 1
ATOM 1007 O O . GLU D 2 35 ? 41.861 11.053 52.186 1.00 16.98 171 GLU B O 1
ATOM 1013 N N . ILE D 2 36 ? 43.823 12.118 52.507 1.00 15.96 172 ILE B N 1
ATOM 1014 C CA . ILE D 2 36 ? 43.373 13.409 51.981 1.00 15.33 172 ILE B CA 1
ATOM 1015 C C . ILE D 2 36 ? 42.791 13.236 50.586 1.00 14.72 172 ILE B C 1
ATOM 1016 O O . ILE D 2 36 ? 41.665 13.642 50.321 1.00 14.87 172 ILE B O 1
ATOM 1021 N N . ASN D 2 37 ? 43.559 12.596 49.713 1.00 14.94 173 ASN B N 1
ATOM 1022 C CA . ASN D 2 37 ? 43.162 12.417 48.321 1.00 15.07 173 ASN B CA 1
ATOM 1023 C C . ASN D 2 37 ? 41.924 11.555 48.147 1.00 15.04 173 ASN B C 1
ATOM 1024 O O . ASN D 2 37 ? 41.062 11.881 47.335 1.00 14.14 173 ASN B O 1
ATOM 1029 N N . ARG D 2 38 ? 41.820 10.476 48.917 1.00 15.82 174 ARG B N 1
ATOM 1030 C CA . ARG D 2 38 ? 40.619 9.638 48.869 1.00 17.16 174 ARG B CA 1
ATOM 1031 C C . ARG D 2 38 ? 39.368 10.459 49.154 1.00 16.94 174 ARG B C 1
ATOM 1032 O O . ARG D 2 38 ? 38.351 10.317 48.472 1.00 17.44 174 ARG B O 1
ATOM 1040 N N . VAL D 2 39 ? 39.457 11.322 50.153 1.00 16.98 175 VAL B N 1
ATOM 1041 C CA . VAL D 2 39 ? 38.336 12.157 50.556 1.00 17.56 175 VAL B CA 1
ATOM 1042 C C . VAL D 2 39 ? 38.033 13.240 49.516 1.00 16.86 175 VAL B C 1
ATOM 1043 O O . VAL D 2 39 ? 36.878 13.495 49.217 1.00 16.16 175 VAL B O 1
ATOM 1047 N N . LEU D 2 40 ? 39.069 13.868 48.969 1.00 17.16 176 LEU B N 1
ATOM 1048 C CA . LEU D 2 40 ? 38.883 14.912 47.944 1.00 16.53 176 LEU B CA 1
ATOM 1049 C C . LEU D 2 40 ? 38.164 14.379 46.716 1.00 16.74 176 LEU B C 1
ATOM 1050 O O . LEU D 2 40 ? 37.194 14.982 46.246 1.00 16.14 176 LEU B O 1
ATOM 1055 N N . TYR D 2 41 ? 38.627 13.241 46.200 1.00 17.45 177 TYR B N 1
ATOM 1056 C CA . TYR D 2 41 ? 38.034 12.677 44.986 1.00 18.03 177 TYR B CA 1
ATOM 1057 C C . TYR D 2 41 ? 36.581 12.268 45.207 1.00 19.01 177 TYR B C 1
ATOM 1058 O O . TYR D 2 41 ? 35.758 12.388 44.297 1.00 19.19 177 TYR B O 1
ATOM 1067 N N . SER D 2 42 ? 36.264 11.798 46.413 1.00 19.92 178 SER B N 1
ATOM 1068 C CA . SER D 2 42 ? 34.891 11.411 46.744 1.00 21.13 178 SER B CA 1
ATOM 1069 C C . SER D 2 42 ? 33.982 12.631 46.868 1.00 21.21 178 SER B C 1
ATOM 1070 O O . SER D 2 42 ? 32.859 12.619 46.370 1.00 20.65 178 SER B O 1
ATOM 1073 N N . LEU D 2 43 ? 34.474 13.676 47.525 1.00 21.68 179 LEU B N 1
ATOM 1074 C CA . LEU D 2 43 ? 33.742 14.944 47.607 1.00 22.81 179 LEU B CA 1
ATOM 1075 C C . LEU D 2 43 ? 33.399 15.529 46.229 1.00 23.76 179 LEU B C 1
ATOM 1076 O O . LEU D 2 43 ? 32.292 16.045 46.036 1.00 23.66 179 LEU B O 1
ATOM 1081 N N . ALA D 2 44 ? 34.344 15.437 45.288 1.00 24.52 180 ALA B N 1
ATOM 1082 C CA . ALA D 2 44 ? 34.129 15.883 43.902 1.00 25.00 180 ALA B CA 1
ATOM 1083 C C . ALA D 2 44 ? 33.021 15.092 43.202 1.00 25.93 180 ALA B C 1
ATOM 1084 O O . ALA D 2 44 ? 32.131 15.680 42.573 1.00 25.88 180 ALA B O 1
ATOM 1086 N N . LYS D 2 45 ? 33.079 13.764 43.306 1.00 26.44 181 LYS B N 1
ATOM 1087 C CA . LYS D 2 45 ? 31.958 12.909 42.894 1.00 26.95 181 LYS B CA 1
ATOM 1088 C C . LYS D 2 45 ? 30.624 13.403 43.466 1.00 26.94 181 LYS B C 1
ATOM 1089 O O . LYS D 2 45 ? 29.615 13.447 42.757 1.00 26.94 181 LYS B O 1
ATOM 1095 N N . LYS D 2 46 ? 30.628 13.786 44.741 1.00 27.48 182 LYS B N 1
ATOM 1096 C CA . LYS D 2 46 ? 29.409 14.270 45.407 1.00 27.83 182 LYS B CA 1
ATOM 1097 C C . LYS D 2 46 ? 28.985 15.692 44.991 1.00 27.94 182 LYS B C 1
ATOM 1098 O O . LYS D 2 46 ? 27.912 16.159 45.375 1.00 28.09 182 LYS B O 1
ATOM 1104 N N . GLY D 2 47 ? 29.822 16.371 44.207 1.00 27.73 183 GLY B N 1
ATOM 1105 C CA . GLY D 2 47 ?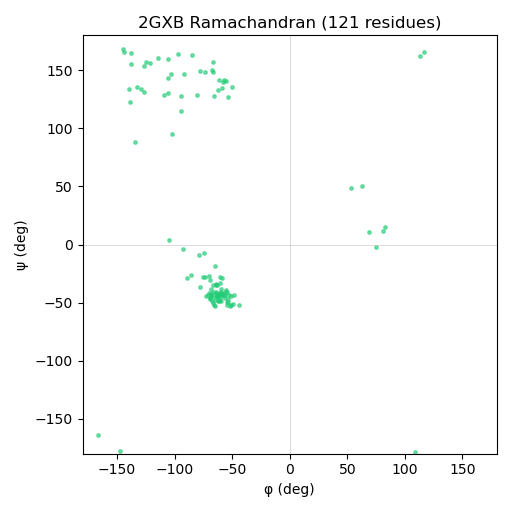 29.510 17.721 43.724 1.00 27.03 183 GLY B CA 1
ATOM 1106 C C . GLY D 2 47 ? 29.800 18.827 44.729 1.00 26.59 183 GLY B C 1
ATOM 1107 O O . GLY D 2 47 ? 29.404 19.969 44.523 1.00 26.19 183 GLY B O 1
ATOM 1108 N N . LYS D 2 48 ? 30.514 18.495 45.801 1.00 26.21 184 LYS B N 1
ATOM 1109 C CA . LYS D 2 48 ? 30.814 19.453 46.864 1.00 26.34 184 LYS B CA 1
ATOM 1110 C C . LYS D 2 48 ? 32.115 20.228 46.617 1.00 25.67 184 LYS B C 1
ATOM 1111 O O . LYS D 2 48 ? 32.249 21.379 47.047 1.00 24.25 184 LYS B O 1
ATOM 1117 N N . LEU D 2 49 ? 33.054 19.603 45.907 1.00 25.72 185 LEU B N 1
ATOM 1118 C CA . LEU D 2 49 ? 34.281 20.277 45.484 1.00 25.81 185 LEU B CA 1
ATOM 1119 C C . LEU D 2 49 ? 34.452 20.268 43.977 1.00 25.94 185 LEU B C 1
ATOM 1120 O O . LEU D 2 49 ? 33.927 19.407 43.270 1.00 24.57 185 LEU B O 1
ATOM 1125 N N . GLN D 2 50 ? 35.227 21.238 43.508 1.00 26.81 186 GLN B N 1
ATOM 1126 C CA . GLN D 2 50 ? 35.717 21.252 42.142 1.00 27.17 186 GLN B CA 1
ATOM 1127 C C . GLN D 2 50 ? 37.197 20.887 42.117 1.00 26.53 186 GLN B C 1
ATOM 1128 O O . GLN D 2 50 ? 37.994 21.437 42.865 1.00 26.06 186 GLN B O 1
ATOM 1134 N N . LYS D 2 51 ? 37.539 19.949 41.248 1.00 26.81 187 LYS B N 1
ATOM 1135 C CA . LYS D 2 51 ? 38.918 19.624 40.943 1.00 27.02 187 LYS B CA 1
ATOM 1136 C C . LYS D 2 51 ? 39.355 20.419 39.712 1.00 26.91 187 LYS B C 1
ATOM 1137 O O . LYS D 2 51 ? 38.831 20.215 38.620 1.00 26.66 187 LYS B O 1
ATOM 1143 N N . GLU D 2 52 ? 40.308 21.328 39.892 1.00 25.60 188 GLU B N 1
ATOM 1144 C CA . GLU D 2 52 ? 40.880 22.041 38.756 1.00 25.12 188 GLU B CA 1
ATOM 1145 C C . GLU D 2 52 ? 41.805 21.132 37.950 1.00 23.81 188 GLU B C 1
ATOM 1146 O O . GLU D 2 52 ? 42.439 20.224 38.496 1.00 23.16 188 GLU B O 1
ATOM 1152 N N . ALA D 2 53 ? 41.859 21.375 36.645 1.00 22.43 189 ALA B N 1
ATOM 1153 C CA . ALA D 2 53 ? 42.803 20.681 35.783 1.00 22.05 189 ALA B CA 1
ATOM 1154 C C . ALA D 2 53 ? 44.233 21.087 36.130 1.00 21.46 189 ALA B C 1
ATOM 1155 O O . ALA D 2 53 ? 44.478 22.152 36.708 1.00 21.40 189 ALA B O 1
ATOM 1157 N N . GLY D 2 54 ? 45.178 20.223 35.787 1.00 21.23 190 GLY B N 1
ATOM 1158 C CA . GLY D 2 54 ? 46.586 20.527 35.981 1.00 20.77 190 GLY B CA 1
ATOM 1159 C C . GLY D 2 54 ? 47.208 19.722 37.096 1.00 20.31 190 GLY B C 1
ATOM 1160 O O . GLY D 2 54 ? 46.543 18.914 37.748 1.00 20.33 190 GLY B O 1
ATOM 1161 N N . THR D 2 55 ? 48.485 19.997 37.324 1.00 20.07 191 THR B N 1
ATOM 1162 C CA . THR D 2 55 ? 49.369 19.166 38.126 1.00 20.53 191 THR B CA 1
ATOM 1163 C C . THR D 2 55 ? 50.248 20.068 39.011 1.00 19.73 191 THR B C 1
ATOM 1164 O O . THR D 2 55 ? 50.915 20.955 38.503 1.00 19.47 191 THR B O 1
ATOM 1168 N N . PRO D 2 56 ? 50.206 19.881 40.343 1.00 19.24 192 PRO B N 1
ATOM 1169 C CA . PRO D 2 56 ? 49.263 19.053 41.079 1.00 18.89 192 PRO B CA 1
ATOM 1170 C C . PRO D 2 56 ? 47.841 19.608 41.002 1.00 18.32 192 PRO B C 1
ATOM 1171 O O . PRO D 2 56 ? 47.661 20.818 40.927 1.00 17.62 192 PRO B O 1
ATOM 1175 N N . PRO D 2 57 ? 46.830 18.727 41.028 1.00 18.97 193 PRO B N 1
ATOM 1176 C CA . PRO D 2 57 ? 45.452 19.203 41.025 1.00 19.06 193 PRO B CA 1
ATOM 1177 C C . PRO D 2 57 ? 45.130 20.189 42.163 1.00 19.04 193 PRO B C 1
ATOM 1178 O O . PRO D 2 57 ? 45.603 20.033 43.292 1.00 18.38 193 PRO B O 1
ATOM 1182 N N . LEU D 2 58 ? 44.338 21.205 41.836 1.00 19.00 194 LEU B N 1
ATOM 1183 C CA . LEU D 2 58 ? 43.843 22.154 42.820 1.00 18.55 194 LEU B CA 1
ATOM 1184 C C . LEU D 2 58 ? 42.374 21.859 43.149 1.00 18.14 194 LEU B C 1
ATOM 1185 O O . LEU D 2 58 ? 41.600 21.418 42.293 1.00 17.98 194 LEU B O 1
ATOM 1190 N N . TRP D 2 59 ? 42.003 22.109 44.396 1.00 17.12 195 TRP B N 1
ATOM 1191 C CA . TRP D 2 59 ? 40.679 21.780 44.887 1.00 17.36 195 TRP B CA 1
ATOM 1192 C C . TRP D 2 59 ? 40.073 22.985 45.559 1.00 17.88 195 TRP B C 1
ATOM 1193 O O . TRP D 2 59 ? 40.732 23.651 46.353 1.00 17.98 195 TRP B O 1
ATOM 1204 N N . LYS D 2 60 ? 38.815 23.259 45.241 1.00 19.25 196 LYS B N 1
ATOM 1205 C CA . LYS D 2 60 ? 38.081 24.358 45.865 1.00 20.44 196 LYS B CA 1
ATOM 1206 C C . LYS D 2 60 ? 36.607 24.001 46.066 1.00 20.53 196 LYS B C 1
ATOM 1207 O O . LYS D 2 60 ? 36.104 23.027 45.498 1.00 19.91 196 LYS B O 1
ATOM 1213 N N . ILE D 2 61 ? 35.923 24.796 46.883 1.00 20.92 197 ILE B N 1
ATOM 1214 C CA . ILE D 2 61 ? 34.490 24.608 47.105 1.00 21.02 197 ILE B CA 1
ATOM 1215 C C . ILE D 2 61 ? 33.766 24.810 45.783 1.00 21.16 197 ILE B C 1
ATOM 1216 O O . ILE D 2 61 ? 34.025 25.774 45.061 1.00 19.86 197 ILE B O 1
ATOM 1221 N N . ALA D 2 62 ? 32.860 23.894 45.473 1.00 21.47 198 ALA B N 1
ATOM 1222 C CA . ALA D 2 62 ? 32.071 23.986 44.252 1.00 21.86 198 ALA B CA 1
ATOM 1223 C C . ALA D 2 62 ? 31.226 25.262 44.244 1.00 21.95 198 ALA B C 1
ATOM 1224 O O . ALA D 2 62 ? 30.707 25.674 45.277 1.00 20.66 198 ALA B O 1
ATOM 1226 N N . VAL D 2 63 ? 31.115 25.885 43.073 1.00 22.32 199 VAL B N 1
ATOM 1227 C CA . VAL D 2 63 ? 30.158 26.956 42.859 1.00 23.16 199 VAL B CA 1
ATOM 1228 C C . VAL D 2 63 ? 28.821 26.281 42.594 1.00 24.52 199 VAL B C 1
ATOM 1229 O O . VAL D 2 63 ? 28.718 25.398 41.746 1.00 23.77 199 VAL B O 1
ATOM 1233 N N . SER D 2 64 ? 27.802 26.704 43.330 1.00 26.26 200 SER B N 1
ATOM 1234 C CA . SER D 2 64 ? 26.523 26.019 43.368 1.00 27.97 200 SER B CA 1
ATOM 1235 C C . SER D 2 64 ? 25.403 26.864 42.779 1.00 28.54 200 SER B C 1
ATOM 1236 O O . SER D 2 64 ? 25.530 28.076 42.671 1.00 29.21 200 SER B O 1
ATOM 1239 N N . THR D 2 65 ? 24.311 26.206 42.408 1.00 29.64 201 THR B N 1
ATOM 1240 C CA . THR D 2 65 ? 23.083 26.874 41.980 1.00 30.34 201 THR B CA 1
ATOM 1241 C C . THR D 2 65 ? 22.043 26.892 43.100 1.00 31.41 201 THR B C 1
ATOM 1242 O O . THR D 2 65 ? 22.369 26.992 44.286 1.00 33.60 201 THR B O 1
#

Radius of gyration: 21.24 Å; Cα contacts (8 Å, |Δi|>4): 145; chains: 2; bounding box: 46×54×36 Å

Foldseek 3Di:
DVLLVLVQVVQVVVPPPDKDFLVVCCVVVVHDSVVSVVSQVVCVVVVQWDWQVDVHIIIHGD/DLVVVLVVLPVCDDPDKDALVVVCVVVVHPSVVSVVSQVVCVVVQQWDWDDDPPIIIHGHDDD